Protein AF-A0A956YU61-F1 (afdb_monomer_lite)

pLDDT: mean 85.24, std 12.31, range [53.03, 95.5]

Secondary structure (DSSP, 8-state):
-HHHHHHHHHHHHHHHHTT-----PPPPHHHHHHHHHHSSS---HHHHHHHHHS-HHHHHHHT-TT---------HHHHHHHHHHHT--HHHHH-

Radius of gyration: 22.5 Å; chains: 1; bounding box: 71×28×44 Å

Foldseek 3Di:
DVVVVVVVVVVVVVVVVVPPPPPDQDQFQLNVLVVQCVDVVRKNVLVNLLQVLDDVVSVVQSRDSPDDDDDPRDIPVVVVVVCVVVVHDSVVVSD

Structure (mmCIF, N/CA/C/O backbone):
data_AF-A0A956YU61-F1
#
_entry.id  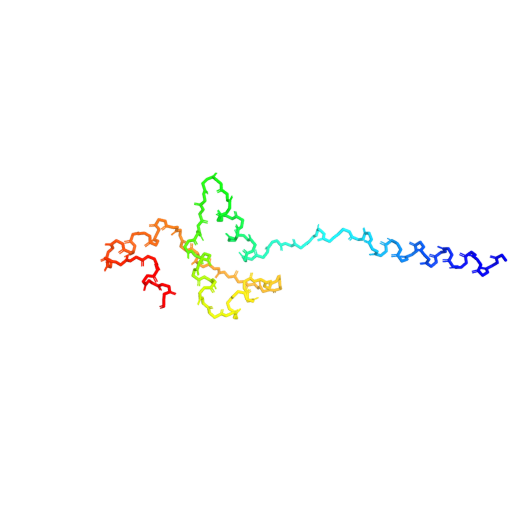 AF-A0A956YU61-F1
#
loop_
_atom_site.group_PDB
_atom_site.id
_atom_site.type_symbol
_atom_site.label_atom_id
_atom_site.label_alt_id
_atom_site.label_comp_id
_atom_site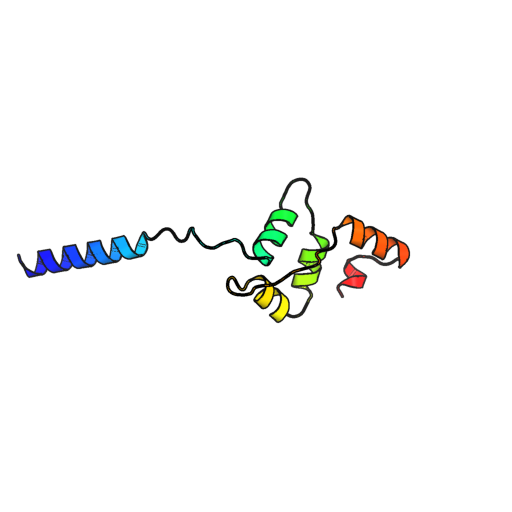.label_asym_id
_atom_site.label_entity_id
_atom_site.label_seq_id
_atom_site.pdbx_PDB_ins_code
_atom_site.Cartn_x
_atom_site.Cartn_y
_atom_site.Cartn_z
_atom_site.occupancy
_atom_site.B_iso_or_equiv
_atom_site.auth_seq_id
_atom_site.auth_comp_id
_atom_site.auth_asym_id
_atom_site.auth_atom_id
_atom_site.pdbx_PDB_model_num
ATOM 1 N N . MET A 1 1 ? 52.968 8.529 -26.862 1.00 62.03 1 MET A N 1
ATOM 2 C CA . MET A 1 1 ? 51.787 9.227 -27.417 1.00 62.03 1 MET A CA 1
ATOM 3 C C . MET A 1 1 ? 50.607 8.283 -27.679 1.00 62.03 1 MET A C 1
ATOM 5 O O . MET A 1 1 ? 49.593 8.455 -27.026 1.00 62.03 1 MET A O 1
ATOM 9 N N . ARG A 1 2 ? 50.734 7.220 -28.493 1.00 64.75 2 ARG A N 1
ATOM 10 C CA . ARG A 1 2 ? 49.641 6.251 -28.786 1.00 64.75 2 ARG A CA 1
ATOM 11 C C . ARG A 1 2 ? 48.965 5.602 -27.560 1.00 64.75 2 ARG A C 1
ATOM 13 O O . ARG A 1 2 ? 47.749 5.522 -27.497 1.00 64.75 2 ARG A O 1
ATOM 20 N N . LYS A 1 3 ? 49.755 5.206 -26.558 1.00 60.00 3 LYS A N 1
ATOM 21 C CA . LYS A 1 3 ? 49.281 4.597 -25.295 1.00 60.00 3 LYS A CA 1
ATOM 22 C C . LYS A 1 3 ? 48.514 5.572 -24.387 1.00 60.00 3 LYS A C 1
ATOM 24 O O . LYS A 1 3 ? 47.629 5.150 -23.662 1.00 60.00 3 LYS A O 1
ATOM 29 N N . PHE A 1 4 ? 48.835 6.865 -24.467 1.00 73.88 4 PHE A N 1
ATOM 30 C CA . PHE A 1 4 ? 48.133 7.924 -23.732 1.00 73.88 4 PHE A CA 1
ATOM 31 C C . PHE A 1 4 ? 46.788 8.248 -24.395 1.00 73.88 4 PHE A C 1
ATOM 33 O O . PHE A 1 4 ? 45.787 8.392 -23.709 1.00 73.88 4 PHE A O 1
ATOM 40 N N . VAL A 1 5 ? 46.754 8.272 -25.733 1.00 74.69 5 VAL A N 1
ATOM 41 C CA . VAL A 1 5 ? 45.521 8.457 -26.516 1.00 74.69 5 VAL A CA 1
ATOM 42 C C . VAL A 1 5 ? 44.523 7.324 -26.254 1.00 74.69 5 VAL A C 1
ATOM 44 O O . VAL A 1 5 ? 43.351 7.591 -26.019 1.00 74.69 5 VAL A O 1
ATOM 47 N N . LEU A 1 6 ? 44.985 6.070 -26.211 1.00 74.19 6 LEU A N 1
ATOM 48 C CA . LEU A 1 6 ? 44.124 4.922 -25.894 1.00 74.19 6 LEU A CA 1
ATOM 49 C C . LEU A 1 6 ? 43.558 4.975 -24.466 1.00 74.19 6 LEU A C 1
ATOM 51 O O . LEU A 1 6 ? 42.403 4.621 -24.257 1.00 74.19 6 LEU A O 1
ATOM 55 N N . LEU A 1 7 ? 44.343 5.455 -23.499 1.00 75.88 7 LEU A N 1
ATOM 56 C CA . LEU A 1 7 ? 43.921 5.552 -22.099 1.00 75.88 7 LEU A CA 1
ATOM 57 C C . LEU A 1 7 ? 42.884 6.668 -21.892 1.00 75.88 7 LEU A C 1
ATOM 59 O O . LEU A 1 7 ? 41.925 6.483 -21.150 1.00 75.88 7 LEU A O 1
ATOM 63 N N . VAL A 1 8 ? 43.018 7.785 -22.613 1.00 78.44 8 VAL A N 1
ATOM 64 C CA . VAL A 1 8 ? 42.022 8.869 -22.618 1.00 78.44 8 VAL A CA 1
ATOM 65 C C . VAL A 1 8 ? 40.715 8.422 -23.276 1.00 78.44 8 VAL A C 1
ATOM 67 O O . VAL A 1 8 ? 39.651 8.692 -22.734 1.00 78.44 8 VAL A O 1
ATOM 70 N N . ILE A 1 9 ? 40.767 7.687 -24.392 1.00 79.69 9 ILE A N 1
ATOM 71 C CA . ILE A 1 9 ? 39.557 7.155 -25.046 1.00 79.69 9 ILE A CA 1
ATOM 72 C C . ILE A 1 9 ? 38.839 6.147 -24.139 1.00 79.69 9 ILE A C 1
ATOM 74 O O . ILE A 1 9 ? 37.618 6.195 -24.032 1.00 79.69 9 ILE A O 1
ATOM 78 N N . ALA A 1 10 ? 39.580 5.276 -23.446 1.00 77.38 10 ALA A N 1
ATOM 79 C CA . ALA A 1 10 ? 39.000 4.338 -22.487 1.00 77.38 10 ALA A CA 1
ATOM 80 C C . ALA A 1 10 ? 38.344 5.061 -21.298 1.00 77.38 10 ALA A C 1
ATOM 82 O O . ALA A 1 10 ? 37.233 4.711 -20.912 1.00 77.38 10 ALA A O 1
ATOM 83 N N . LEU A 1 11 ? 38.987 6.104 -20.760 1.00 77.62 11 LEU A N 1
ATOM 84 C CA . LEU A 1 11 ? 38.425 6.922 -19.681 1.00 77.62 11 LEU A CA 1
ATOM 85 C C . LEU A 1 11 ? 37.141 7.640 -20.125 1.00 77.62 11 LEU A C 1
ATOM 87 O O . LEU A 1 11 ? 36.158 7.648 -19.392 1.00 77.62 11 LEU A O 1
ATOM 91 N N . VAL A 1 12 ? 37.133 8.200 -21.338 1.00 76.19 12 VAL A N 1
ATOM 92 C CA . VAL A 1 12 ? 35.957 8.866 -21.919 1.00 76.19 12 VAL A CA 1
ATOM 93 C C . VAL A 1 12 ? 34.832 7.862 -22.182 1.00 76.19 12 VAL A C 1
ATOM 95 O O . VAL A 1 12 ? 33.682 8.155 -21.877 1.00 76.19 12 VAL A O 1
ATOM 98 N N . ALA A 1 13 ? 35.140 6.656 -22.663 1.00 70.56 13 ALA A N 1
ATOM 99 C CA . ALA A 1 13 ? 34.146 5.600 -22.856 1.00 70.56 13 ALA A CA 1
ATOM 100 C C . ALA A 1 13 ? 33.522 5.136 -21.526 1.00 70.56 13 ALA A C 1
ATOM 102 O O . ALA A 1 13 ? 32.308 4.967 -21.450 1.00 70.56 13 ALA A O 1
ATOM 103 N N . ILE A 1 14 ? 34.325 4.995 -20.465 1.00 71.50 14 ILE A N 1
ATOM 104 C CA . ILE A 1 14 ? 33.841 4.662 -19.114 1.00 71.50 14 ILE A CA 1
ATOM 105 C C . ILE A 1 14 ? 32.949 5.785 -18.562 1.00 71.50 14 ILE A C 1
ATOM 107 O O . ILE A 1 14 ? 31.906 5.507 -17.973 1.00 71.50 14 ILE A O 1
ATOM 111 N N . LEU A 1 15 ? 33.315 7.049 -18.801 1.00 64.50 15 LEU A N 1
ATOM 112 C CA . LEU A 1 15 ? 32.522 8.206 -18.381 1.00 64.50 15 LEU A CA 1
ATOM 113 C C . LEU A 1 15 ? 31.164 8.281 -19.107 1.00 64.50 15 LEU A C 1
ATOM 115 O O . LEU A 1 15 ? 30.171 8.671 -18.505 1.00 64.50 15 LEU A O 1
ATOM 119 N N . ILE A 1 16 ? 31.107 7.879 -20.382 1.00 62.78 16 ILE A N 1
ATOM 120 C CA . ILE A 1 16 ? 29.868 7.859 -21.179 1.00 62.78 16 ILE A CA 1
ATOM 121 C C . ILE A 1 16 ? 28.924 6.736 -20.723 1.00 62.78 16 ILE A C 1
ATOM 123 O O . ILE A 1 16 ? 27.718 6.955 -20.653 1.00 62.78 16 ILE A O 1
ATOM 127 N N . VAL A 1 17 ? 29.444 5.559 -20.350 1.00 59.56 17 VAL A N 1
ATOM 128 C CA . VAL A 1 17 ? 28.620 4.461 -19.798 1.00 59.56 17 VAL A CA 1
ATOM 129 C C . VAL A 1 17 ? 27.993 4.844 -18.450 1.00 59.56 17 VAL A C 1
ATOM 131 O O . VAL A 1 17 ? 26.862 4.458 -18.174 1.00 59.56 17 VAL A O 1
ATOM 134 N N . ALA A 1 18 ? 28.673 5.658 -17.637 1.00 60.09 18 ALA A N 1
ATOM 135 C CA . ALA A 1 18 ? 28.120 6.184 -16.385 1.00 60.09 18 ALA A CA 1
ATOM 136 C C . ALA A 1 18 ? 27.044 7.276 -16.581 1.00 60.09 18 ALA A C 1
ATOM 138 O O . ALA A 1 18 ? 26.375 7.645 -15.619 1.00 60.09 18 ALA A O 1
ATOM 139 N N . ALA A 1 19 ? 26.879 7.798 -17.802 1.00 55.09 19 ALA A N 1
ATOM 140 C CA . ALA A 1 19 ? 25.956 8.885 -18.124 1.00 55.09 19 ALA A CA 1
ATOM 141 C C . ALA A 1 19 ? 24.692 8.422 -18.871 1.00 55.09 19 ALA A C 1
ATOM 143 O O . ALA A 1 19 ? 23.951 9.264 -19.379 1.00 55.09 19 ALA A O 1
ATOM 144 N N . VAL A 1 20 ? 24.425 7.111 -18.953 1.00 60.72 20 VAL A N 1
ATOM 145 C CA . VAL A 1 20 ? 23.125 6.628 -19.441 1.00 60.72 20 VAL A CA 1
ATOM 146 C C . VAL A 1 20 ? 22.059 7.084 -18.436 1.00 60.72 20 VAL A C 1
ATOM 148 O O . VAL A 1 20 ? 22.122 6.671 -17.276 1.00 60.72 20 VAL A O 1
ATOM 151 N N . PRO A 1 21 ? 21.097 7.943 -18.819 1.00 53.03 21 PRO A N 1
ATOM 152 C CA . PRO A 1 21 ? 20.022 8.317 -17.913 1.00 53.03 21 PRO A CA 1
ATOM 153 C C . PRO A 1 21 ? 19.194 7.065 -17.612 1.00 53.03 21 PRO A C 1
ATOM 155 O O . PRO A 1 21 ? 18.619 6.462 -18.516 1.00 53.03 21 PRO A O 1
ATOM 158 N N . ALA A 1 22 ? 19.128 6.669 -16.341 1.00 56.72 22 ALA A N 1
ATOM 159 C CA . ALA A 1 22 ? 18.338 5.540 -15.840 1.00 56.72 22 ALA A CA 1
ATOM 160 C C . ALA A 1 22 ? 16.813 5.814 -15.857 1.00 56.72 22 ALA A C 1
ATOM 162 O O . ALA A 1 22 ? 16.081 5.385 -14.973 1.00 56.72 22 ALA A O 1
ATOM 163 N N . SER A 1 23 ? 16.324 6.580 -16.833 1.00 56.19 23 SER A N 1
ATOM 164 C CA . SER A 1 23 ? 15.025 7.261 -16.795 1.00 56.19 23 SER A CA 1
ATOM 165 C C . SER A 1 23 ? 14.119 6.818 -17.945 1.00 56.19 23 SER A C 1
ATOM 167 O O . SER A 1 23 ? 13.666 7.640 -18.735 1.00 56.19 23 SER A O 1
ATOM 169 N N . ALA A 1 24 ? 13.894 5.511 -18.077 1.00 59.44 24 ALA A N 1
ATOM 170 C CA . ALA A 1 24 ? 12.883 4.960 -18.988 1.00 59.44 24 ALA A CA 1
ATOM 171 C C . ALA A 1 24 ? 12.205 3.693 -18.433 1.00 59.44 24 ALA A C 1
ATOM 173 O O . ALA A 1 24 ? 11.624 2.923 -19.193 1.00 59.44 24 ALA A O 1
ATOM 174 N N . GLN A 1 25 ? 12.307 3.452 -17.124 1.00 62.53 25 GLN A N 1
ATOM 175 C CA . GLN A 1 25 ? 11.552 2.392 -16.466 1.00 62.53 25 GLN A CA 1
ATOM 176 C C . GLN A 1 25 ? 10.128 2.912 -16.237 1.00 62.53 25 GLN A C 1
ATOM 178 O O . GLN A 1 25 ? 9.963 3.969 -15.625 1.00 62.53 25 GLN A O 1
ATOM 183 N N . GLU A 1 26 ? 9.112 2.211 -16.742 1.00 77.88 26 GLU A N 1
ATOM 184 C CA . GLU A 1 26 ? 7.731 2.500 -16.347 1.00 77.88 26 GLU A CA 1
ATOM 185 C C . GLU A 1 26 ? 7.584 2.289 -14.829 1.00 77.88 26 GLU A C 1
ATOM 187 O O . GLU A 1 26 ? 8.213 1.373 -14.284 1.00 77.88 26 GLU A O 1
ATOM 192 N N . PRO A 1 27 ? 6.812 3.143 -14.130 1.00 88.44 27 PRO A N 1
ATOM 193 C CA . PRO A 1 27 ? 6.620 3.007 -12.692 1.00 88.44 27 PRO A CA 1
ATOM 194 C C . PRO A 1 27 ? 5.984 1.652 -12.380 1.00 88.44 27 PRO A C 1
ATOM 196 O O . PRO A 1 27 ? 5.017 1.241 -13.027 1.00 88.44 27 PRO A O 1
ATOM 199 N N . THR A 1 28 ? 6.526 0.956 -11.383 1.00 93.44 28 THR A N 1
ATOM 200 C CA . THR A 1 28 ? 5.949 -0.305 -10.915 1.00 93.44 28 THR A CA 1
ATOM 201 C C . THR A 1 28 ? 4.658 -0.039 -10.147 1.00 93.44 28 THR A C 1
ATOM 203 O O . THR A 1 28 ? 4.354 1.090 -9.756 1.00 93.44 28 THR A O 1
ATOM 206 N N . ILE A 1 29 ? 3.881 -1.085 -9.877 1.00 92.81 29 ILE A N 1
ATOM 207 C CA . ILE A 1 29 ? 2.645 -0.930 -9.104 1.00 92.81 29 ILE A CA 1
ATOM 208 C C . ILE A 1 29 ? 2.963 -0.473 -7.677 1.00 92.81 29 ILE A C 1
ATOM 210 O O . ILE A 1 29 ? 2.241 0.353 -7.122 1.00 92.81 29 ILE A O 1
ATOM 214 N N . ALA A 1 30 ? 4.065 -0.961 -7.101 1.00 93.00 30 ALA A N 1
ATOM 215 C CA . ALA A 1 30 ? 4.547 -0.487 -5.809 1.00 93.00 30 ALA A CA 1
ATOM 216 C C . ALA A 1 30 ? 4.867 1.019 -5.834 1.00 93.00 30 ALA A C 1
ATOM 218 O O . ALA A 1 30 ? 4.467 1.732 -4.916 1.00 93.00 30 ALA A O 1
ATOM 219 N N . ASP A 1 31 ? 5.509 1.513 -6.900 1.00 93.75 31 ASP A N 1
ATOM 220 C CA . ASP A 1 31 ? 5.804 2.945 -7.055 1.00 93.75 31 ASP A CA 1
ATOM 221 C C . ASP A 1 31 ? 4.519 3.776 -7.135 1.00 93.75 31 ASP A C 1
ATOM 223 O O . ASP A 1 31 ? 4.412 4.810 -6.477 1.00 93.75 31 ASP A O 1
ATOM 227 N N . ILE A 1 32 ? 3.515 3.296 -7.878 1.00 93.06 32 ILE A N 1
ATOM 228 C CA . ILE A 1 32 ? 2.209 3.960 -8.003 1.00 93.06 32 ILE A CA 1
ATOM 229 C C . ILE A 1 32 ? 1.530 4.090 -6.632 1.00 93.06 32 ILE A C 1
ATOM 231 O O . ILE A 1 32 ? 1.025 5.161 -6.298 1.00 93.06 32 ILE A O 1
ATOM 235 N N . VAL A 1 33 ? 1.528 3.024 -5.824 1.00 93.31 33 VAL A N 1
ATOM 236 C CA . VAL A 1 33 ? 0.901 3.036 -4.490 1.00 93.31 33 VAL A CA 1
ATOM 237 C C . VAL A 1 33 ? 1.648 3.967 -3.534 1.00 93.31 33 VAL A C 1
ATOM 239 O O . VAL A 1 33 ? 1.016 4.742 -2.821 1.00 93.31 33 VAL A O 1
ATOM 242 N N . VAL A 1 34 ? 2.985 3.929 -3.526 1.00 94.88 34 VAL A N 1
ATOM 243 C CA . VAL A 1 34 ? 3.803 4.811 -2.672 1.00 94.88 34 VAL A CA 1
ATOM 244 C C . VAL A 1 34 ? 3.616 6.279 -3.051 1.00 94.88 34 VAL A C 1
ATOM 246 O O . VAL A 1 34 ? 3.511 7.133 -2.166 1.00 94.88 34 VAL A O 1
ATOM 249 N N . GLN A 1 35 ? 3.557 6.576 -4.350 1.00 94.56 35 GLN A N 1
ATOM 250 C CA . GLN A 1 35 ? 3.330 7.929 -4.838 1.00 94.56 35 GLN A CA 1
ATOM 251 C C . GLN A 1 35 ? 1.947 8.441 -4.424 1.00 94.56 35 GLN A C 1
ATOM 253 O O . GLN A 1 35 ? 1.865 9.495 -3.804 1.00 94.56 35 GLN A O 1
ATOM 258 N N . ALA A 1 36 ? 0.885 7.672 -4.676 1.00 93.88 36 ALA A N 1
ATOM 259 C CA . ALA A 1 36 ? -0.477 8.066 -4.317 1.00 93.88 36 ALA A CA 1
ATOM 260 C C . ALA A 1 36 ? -0.669 8.248 -2.798 1.00 93.88 36 ALA A C 1
ATOM 262 O O . ALA A 1 36 ? -1.386 9.147 -2.363 1.00 93.88 36 ALA A O 1
ATOM 263 N N . ALA A 1 37 ? 0.031 7.454 -1.981 1.00 93.88 37 ALA A N 1
ATOM 264 C CA . ALA A 1 37 ? 0.040 7.618 -0.526 1.00 93.88 37 ALA A CA 1
ATOM 265 C C . ALA A 1 37 ? 0.768 8.892 -0.057 1.00 93.88 37 ALA A C 1
ATOM 267 O O . ALA A 1 37 ? 0.603 9.304 1.091 1.00 93.88 37 ALA A O 1
ATOM 268 N N . SER A 1 38 ? 1.580 9.501 -0.924 1.00 94.31 38 SER A N 1
ATOM 269 C CA . SER A 1 38 ? 2.346 10.723 -0.652 1.00 94.31 38 SER A CA 1
ATOM 270 C C . SER A 1 38 ? 1.748 11.977 -1.311 1.00 94.31 38 SER A C 1
ATOM 272 O O . SER A 1 38 ? 2.279 13.069 -1.103 1.00 94.31 38 SER A O 1
ATOM 274 N N . ASP A 1 39 ? 0.686 11.831 -2.108 1.00 94.44 39 ASP A N 1
ATOM 275 C CA . ASP A 1 39 ? -0.002 12.930 -2.793 1.00 94.44 39 ASP A CA 1
ATOM 276 C C . ASP A 1 39 ? -0.925 13.725 -1.840 1.00 94.44 39 ASP A C 1
ATOM 278 O O . ASP A 1 39 ? -1.098 13.385 -0.668 1.00 94.44 39 ASP A O 1
ATOM 282 N N . ASP A 1 40 ? -1.512 14.817 -2.344 1.00 90.00 40 ASP A N 1
ATOM 283 C CA . ASP A 1 40 ? -2.524 15.618 -1.643 1.00 90.00 40 ASP A CA 1
ATOM 284 C C . ASP A 1 40 ? -3.794 15.752 -2.517 1.00 90.00 40 ASP A C 1
ATOM 286 O O . ASP A 1 40 ? -3.766 16.465 -3.530 1.00 90.00 40 ASP A O 1
ATOM 290 N N . PRO A 1 41 ? -4.905 15.065 -2.179 1.00 90.62 41 PRO A N 1
ATOM 291 C CA . PRO A 1 41 ? -5.096 14.237 -0.986 1.00 90.62 41 PRO A CA 1
ATOM 292 C C . PRO A 1 41 ? -4.388 12.876 -1.084 1.00 90.62 41 PRO A C 1
ATOM 294 O O . PRO A 1 41 ? -4.356 12.265 -2.151 1.00 90.62 41 PRO A O 1
ATOM 297 N N . ALA A 1 42 ? -3.877 12.390 0.048 1.00 93.62 42 ALA A N 1
ATOM 298 C CA . ALA A 1 42 ? -3.268 11.066 0.139 1.00 93.62 42 ALA A CA 1
ATOM 299 C C . ALA A 1 42 ? -4.331 9.965 -0.002 1.00 93.62 42 ALA A C 1
ATOM 301 O O . ALA A 1 42 ? -5.386 10.030 0.631 1.00 93.62 42 ALA A O 1
ATOM 302 N N . GLU A 1 43 ? -4.028 8.941 -0.798 1.00 94.62 43 GLU A N 1
ATOM 303 C CA . GLU A 1 43 ? -4.884 7.771 -1.027 1.00 94.62 43 GLU A CA 1
ATOM 304 C C . GLU A 1 43 ? -4.061 6.478 -0.970 1.00 94.62 43 GLU A C 1
ATOM 306 O O . GLU A 1 43 ? -2.846 6.478 -1.150 1.00 94.62 43 GLU A O 1
ATOM 311 N N . PHE A 1 44 ? -4.733 5.344 -0.757 1.00 95.50 44 PHE A N 1
ATOM 312 C CA . PHE A 1 44 ? -4.112 4.015 -0.643 1.00 95.50 44 PHE A CA 1
ATOM 313 C C . PHE A 1 44 ? -3.109 3.869 0.516 1.00 95.50 44 PHE A C 1
ATOM 315 O O . PHE A 1 44 ? -2.265 2.968 0.500 1.00 95.50 44 PHE A O 1
ATOM 322 N N . THR A 1 45 ? -3.211 4.696 1.555 1.00 94.56 45 THR A N 1
ATOM 323 C CA . THR A 1 45 ? -2.341 4.622 2.737 1.00 94.56 45 THR A CA 1
ATOM 324 C C . THR A 1 45 ? -2.540 3.315 3.510 1.00 94.56 45 THR A C 1
ATOM 326 O O . THR A 1 45 ? -1.567 2.688 3.939 1.00 94.56 45 THR A O 1
ATOM 329 N N . ILE A 1 46 ? -3.785 2.835 3.618 1.00 94.19 46 ILE A N 1
ATOM 330 C CA . ILE A 1 46 ? -4.108 1.562 4.277 1.00 94.19 46 ILE A CA 1
ATOM 331 C C . ILE A 1 46 ? -3.645 0.386 3.413 1.00 94.19 46 ILE A C 1
ATOM 333 O O . ILE A 1 46 ? -3.138 -0.606 3.938 1.00 94.19 46 ILE A O 1
ATOM 337 N N . LEU A 1 47 ? -3.757 0.502 2.086 1.00 94.38 47 LEU A N 1
ATOM 338 C CA . LEU A 1 47 ? -3.244 -0.507 1.159 1.00 94.38 47 LEU A CA 1
ATOM 339 C C . LEU A 1 47 ? -1.717 -0.624 1.249 1.00 94.38 47 LEU A C 1
ATOM 341 O O . LEU A 1 47 ? -1.203 -1.738 1.294 1.00 94.38 47 LEU A O 1
ATOM 345 N N . LEU A 1 48 ? -0.995 0.499 1.306 1.00 93.81 48 LEU A N 1
ATOM 346 C CA . LEU A 1 48 ? 0.458 0.502 1.475 1.00 93.81 48 LEU A CA 1
ATOM 347 C C . LEU A 1 48 ? 0.861 -0.210 2.772 1.00 93.81 48 LEU A C 1
ATOM 349 O O . LEU A 1 48 ? 1.725 -1.086 2.745 1.00 93.81 48 LEU A O 1
ATOM 353 N N . ALA A 1 49 ? 0.196 0.114 3.884 1.00 93.44 49 ALA A N 1
ATOM 354 C CA . ALA A 1 49 ? 0.420 -0.561 5.160 1.00 93.44 49 ALA A CA 1
ATOM 355 C C . ALA A 1 49 ? 0.112 -2.067 5.074 1.00 93.44 49 ALA A C 1
ATOM 357 O O . ALA A 1 49 ? 0.874 -2.883 5.590 1.00 93.44 49 ALA A O 1
ATOM 358 N N . ALA A 1 50 ? -0.953 -2.454 4.364 1.00 92.31 50 ALA A N 1
ATOM 359 C CA . ALA A 1 50 ? -1.301 -3.854 4.137 1.00 92.31 50 ALA A CA 1
ATOM 360 C C . ALA A 1 50 ? -0.246 -4.608 3.322 1.00 92.31 50 ALA A C 1
ATOM 362 O O . ALA A 1 50 ? 0.121 -5.721 3.684 1.00 92.31 50 ALA A O 1
ATOM 363 N N . VAL A 1 51 ? 0.280 -4.005 2.253 1.00 93.12 51 VAL A N 1
ATOM 364 C CA . VAL A 1 51 ? 1.351 -4.604 1.441 1.00 93.12 51 VAL A CA 1
ATOM 365 C C . VAL A 1 51 ? 2.638 -4.758 2.253 1.00 93.12 51 VAL A C 1
ATOM 367 O O . VAL A 1 51 ? 3.330 -5.759 2.101 1.00 93.12 51 VAL A O 1
ATOM 370 N N . GLN A 1 52 ? 2.947 -3.802 3.133 1.00 92.19 52 GLN A N 1
ATOM 371 C CA . GLN A 1 52 ? 4.109 -3.872 4.025 1.00 92.19 52 GLN A CA 1
ATOM 372 C C . GLN A 1 52 ? 3.961 -4.930 5.127 1.00 92.19 52 GLN A C 1
ATOM 374 O O . GLN A 1 52 ? 4.958 -5.532 5.520 1.00 92.19 52 GLN A O 1
ATOM 379 N N . ALA A 1 53 ? 2.742 -5.147 5.627 1.00 92.19 53 ALA A N 1
ATOM 380 C CA . ALA A 1 53 ? 2.439 -6.176 6.622 1.00 92.19 53 ALA A CA 1
ATOM 381 C C . ALA A 1 53 ? 2.308 -7.585 6.014 1.00 92.19 53 ALA A C 1
ATOM 383 O O . ALA A 1 53 ? 2.446 -8.583 6.721 1.00 92.19 53 ALA A O 1
ATOM 384 N N . ALA A 1 54 ? 2.023 -7.677 4.713 1.00 91.62 54 ALA A N 1
ATOM 385 C CA . ALA A 1 54 ? 1.877 -8.936 3.999 1.00 91.62 54 ALA A CA 1
ATOM 386 C C . ALA A 1 54 ? 3.222 -9.648 3.757 1.00 91.62 54 ALA A C 1
ATOM 388 O O . ALA A 1 54 ? 4.300 -9.185 4.128 1.00 91.62 54 ALA A O 1
ATOM 389 N N . ASP A 1 55 ? 3.151 -10.809 3.103 1.00 92.75 55 ASP A N 1
ATOM 390 C CA . ASP A 1 55 ? 4.338 -11.569 2.724 1.00 92.75 55 ASP A CA 1
ATOM 391 C C . ASP A 1 55 ? 5.261 -10.738 1.800 1.00 92.75 55 ASP A C 1
ATOM 393 O O . ASP A 1 55 ? 4.772 -10.129 0.838 1.00 92.75 55 ASP A O 1
ATOM 397 N N . PRO A 1 56 ? 6.593 -10.741 2.018 1.00 92.44 56 PRO A N 1
ATOM 398 C CA . PRO A 1 56 ? 7.551 -10.007 1.187 1.00 92.44 56 PRO A CA 1
ATOM 399 C C . PRO A 1 56 ? 7.470 -10.327 -0.312 1.00 92.44 56 PRO A C 1
ATOM 401 O O . PRO A 1 56 ? 7.848 -9.500 -1.143 1.00 92.44 56 PRO A O 1
ATOM 404 N N . SER A 1 57 ? 6.974 -11.513 -0.676 1.00 92.69 57 SER A N 1
ATOM 405 C CA . SER A 1 57 ? 6.736 -11.899 -2.069 1.00 92.69 57 SER A CA 1
ATOM 406 C C . SER A 1 57 ? 5.679 -11.039 -2.764 1.00 92.69 57 SER A C 1
ATOM 408 O O . SER A 1 57 ? 5.773 -10.852 -3.976 1.00 92.69 57 SER A O 1
ATOM 410 N N . ILE A 1 58 ? 4.716 -10.465 -2.030 1.00 92.69 58 ILE A N 1
ATOM 411 C CA . ILE A 1 58 ? 3.725 -9.544 -2.601 1.00 92.69 58 ILE A CA 1
ATOM 412 C C . ILE A 1 58 ? 4.402 -8.244 -3.011 1.00 92.69 58 ILE A C 1
ATOM 414 O O . ILE A 1 58 ? 4.254 -7.822 -4.155 1.00 92.69 58 ILE A O 1
ATOM 418 N N . LEU A 1 59 ? 5.189 -7.637 -2.120 1.00 93.12 59 LEU A N 1
ATOM 419 C CA . LEU A 1 59 ? 5.950 -6.438 -2.468 1.00 93.12 59 LEU A CA 1
ATOM 420 C C . LEU A 1 59 ? 6.904 -6.722 -3.637 1.00 93.12 59 LEU A C 1
ATOM 422 O O . LEU A 1 59 ? 6.944 -5.947 -4.586 1.00 93.12 59 LEU A O 1
ATOM 426 N N . ALA A 1 60 ? 7.594 -7.866 -3.626 1.00 93.50 60 ALA A N 1
ATOM 427 C CA . ALA A 1 60 ? 8.467 -8.264 -4.728 1.00 93.50 60 ALA A CA 1
ATOM 428 C C . ALA A 1 60 ? 7.718 -8.394 -6.067 1.00 93.50 60 ALA A C 1
ATOM 430 O O . ALA A 1 60 ? 8.225 -7.938 -7.087 1.00 93.50 60 ALA A O 1
ATOM 431 N N . ALA A 1 61 ? 6.510 -8.967 -6.070 1.00 93.38 61 ALA A N 1
ATOM 432 C CA . ALA A 1 61 ? 5.686 -9.084 -7.271 1.00 93.38 61 ALA A CA 1
ATOM 433 C C . ALA A 1 61 ? 5.173 -7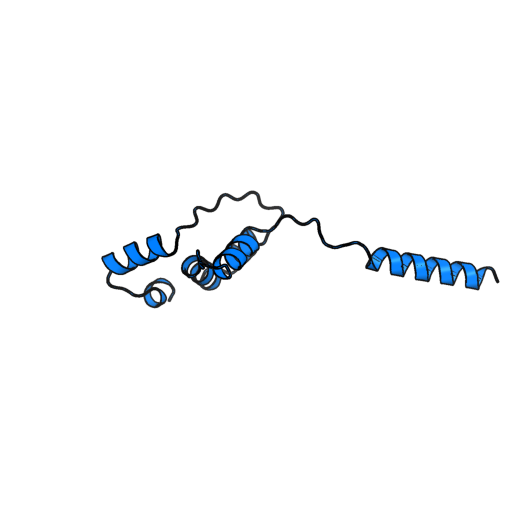.721 -7.768 1.00 93.38 61 ALA A C 1
ATOM 435 O O . ALA A 1 61 ? 5.141 -7.481 -8.971 1.00 93.38 61 ALA A O 1
ATOM 436 N N . LEU A 1 62 ? 4.791 -6.818 -6.859 1.00 92.81 62 LEU A N 1
ATOM 437 C CA . LEU A 1 62 ? 4.321 -5.470 -7.206 1.00 92.81 62 LEU A CA 1
ATOM 438 C C . LEU A 1 62 ? 5.447 -4.538 -7.668 1.00 92.81 62 LEU A C 1
ATOM 440 O O . LEU A 1 62 ? 5.180 -3.573 -8.386 1.00 92.81 62 LEU A O 1
ATOM 444 N N . SER A 1 63 ? 6.681 -4.823 -7.254 1.00 93.81 63 SER A N 1
ATOM 445 C CA . SER A 1 63 ? 7.898 -4.132 -7.680 1.00 93.81 63 SER A CA 1
ATOM 446 C C . SER A 1 63 ? 8.562 -4.768 -8.906 1.00 93.81 63 SER A C 1
ATOM 448 O O . SER A 1 63 ? 9.601 -4.271 -9.334 1.00 93.81 63 SER A O 1
ATOM 450 N N . ASP A 1 64 ? 8.017 -5.852 -9.475 1.00 92.19 64 ASP A N 1
ATOM 451 C CA . ASP A 1 64 ? 8.570 -6.464 -10.686 1.00 92.19 64 ASP A CA 1
ATOM 452 C C . ASP A 1 64 ? 8.100 -5.697 -11.939 1.00 92.19 64 ASP A C 1
ATOM 454 O O . ASP A 1 64 ? 6.930 -5.789 -12.318 1.00 92.19 64 ASP A O 1
ATOM 458 N N . PRO A 1 65 ? 8.997 -4.972 -12.634 1.00 87.69 65 PRO A N 1
ATOM 459 C CA . PRO A 1 65 ? 8.658 -4.214 -13.839 1.00 87.69 65 PRO A CA 1
ATOM 460 C C . PRO A 1 65 ? 8.313 -5.106 -15.041 1.00 87.69 65 PRO A C 1
ATOM 462 O O . PRO A 1 65 ? 7.783 -4.619 -16.035 1.00 87.69 65 PRO A O 1
ATOM 465 N N . SER A 1 66 ? 8.646 -6.399 -14.990 1.00 89.00 66 SER A N 1
ATOM 466 C CA . SER A 1 66 ? 8.360 -7.360 -16.062 1.00 89.00 66 SER A CA 1
ATOM 467 C C . SER A 1 66 ? 7.024 -8.079 -15.858 1.00 89.00 66 SER A C 1
ATOM 469 O O . SER A 1 66 ? 6.571 -8.801 -16.751 1.00 89.00 66 SER A O 1
ATOM 471 N N . ALA A 1 67 ? 6.395 -7.914 -14.691 1.00 88.25 67 ALA A N 1
ATOM 472 C CA . ALA A 1 67 ? 5.155 -8.586 -14.351 1.00 88.25 67 ALA A CA 1
ATOM 473 C C . ALA A 1 67 ? 3.944 -7.838 -14.928 1.00 88.25 67 ALA A C 1
ATOM 475 O O . ALA A 1 67 ? 3.740 -6.649 -14.695 1.00 88.25 67 ALA A O 1
ATOM 476 N N . SER A 1 68 ? 3.084 -8.558 -15.652 1.00 90.25 68 SER A N 1
ATOM 477 C CA . SER A 1 68 ? 1.791 -8.032 -16.100 1.00 90.25 68 SER A CA 1
ATOM 478 C C . SER A 1 68 ? 0.719 -8.410 -15.082 1.00 90.25 68 SER A C 1
ATOM 480 O O . SER A 1 68 ? 0.199 -9.527 -15.092 1.00 90.25 68 SER A O 1
ATOM 482 N N . LEU A 1 69 ? 0.433 -7.491 -14.159 1.00 91.94 69 LEU A N 1
ATOM 483 C CA . LEU A 1 69 ? -0.517 -7.693 -13.067 1.00 91.94 69 LEU A CA 1
ATOM 484 C C . LEU A 1 69 ? -1.691 -6.718 -13.178 1.00 91.94 69 LEU A C 1
ATOM 486 O O . LEU A 1 69 ? -1.567 -5.604 -13.678 1.00 91.94 69 LEU A O 1
ATOM 490 N N . THR A 1 70 ? -2.848 -7.134 -12.671 1.00 92.12 70 THR A N 1
ATOM 491 C CA . THR A 1 70 ? -4.004 -6.256 -12.456 1.00 92.12 70 THR A CA 1
ATOM 492 C C . THR A 1 70 ? -4.359 -6.312 -10.982 1.00 92.12 70 THR A C 1
ATOM 494 O O . THR A 1 70 ? -4.754 -7.362 -10.475 1.00 92.12 70 THR A O 1
ATOM 497 N N . VAL A 1 71 ? -4.187 -5.190 -10.287 1.00 91.56 71 VAL A N 1
ATOM 498 C CA . VAL A 1 71 ? -4.412 -5.097 -8.843 1.00 91.56 71 VAL A CA 1
ATOM 499 C C . VAL A 1 71 ? -5.733 -4.392 -8.584 1.00 91.56 71 VAL A C 1
ATOM 501 O O . VAL A 1 71 ? -5.942 -3.256 -9.001 1.00 91.56 71 VAL A O 1
ATOM 504 N N . PHE A 1 72 ? -6.630 -5.066 -7.868 1.00 93.38 72 PHE A N 1
ATOM 505 C CA . PHE A 1 72 ? -7.860 -4.462 -7.364 1.00 93.38 72 PHE A CA 1
ATOM 506 C C . PHE A 1 72 ? -7.559 -3.742 -6.051 1.00 93.38 72 PHE A C 1
ATOM 508 O O . PHE A 1 72 ? -7.718 -4.319 -4.981 1.00 93.38 72 PHE A O 1
ATOM 515 N N . ALA A 1 73 ? -7.085 -2.502 -6.151 1.00 93.00 73 ALA A N 1
ATOM 516 C CA . ALA A 1 73 ? -6.715 -1.653 -5.022 1.00 93.00 73 ALA A CA 1
ATOM 517 C C . ALA A 1 73 ? -7.951 -0.932 -4.437 1.00 93.00 73 ALA A C 1
ATOM 519 O O . ALA A 1 73 ? -8.494 -0.040 -5.095 1.00 93.00 73 ALA A O 1
ATOM 520 N N . PRO A 1 74 ? -8.434 -1.285 -3.229 1.00 94.25 74 PRO A N 1
ATOM 521 C CA . PRO A 1 74 ? -9.488 -0.529 -2.557 1.00 94.25 74 PRO A CA 1
ATOM 522 C C . PRO A 1 74 ? -8.948 0.824 -2.074 1.00 94.25 74 PRO A C 1
ATOM 524 O O . PRO A 1 74 ? -7.803 0.903 -1.638 1.00 94.25 74 PRO A O 1
ATOM 527 N N . THR A 1 75 ? -9.780 1.868 -2.115 1.00 94.62 75 THR A N 1
ATOM 528 C CA . THR A 1 75 ? -9.443 3.187 -1.549 1.00 94.62 75 THR A CA 1
ATOM 529 C C . THR A 1 75 ? -9.464 3.165 -0.024 1.00 94.62 75 THR A C 1
ATOM 531 O O . THR A 1 75 ? -10.077 2.277 0.584 1.00 94.62 75 THR A O 1
ATOM 534 N N . ASP A 1 76 ? -8.880 4.182 0.609 1.00 94.69 76 ASP A N 1
ATOM 535 C CA . ASP A 1 76 ? -8.871 4.279 2.074 1.00 94.69 76 ASP A CA 1
ATOM 536 C C . ASP A 1 76 ? -10.304 4.380 2.630 1.00 94.69 76 ASP A C 1
ATOM 538 O O . ASP A 1 76 ? -10.673 3.652 3.554 1.00 94.69 76 ASP A O 1
ATOM 542 N N . ALA A 1 77 ? -11.187 5.125 1.956 1.00 94.75 77 ALA A N 1
ATOM 543 C CA . ALA A 1 77 ? -12.614 5.173 2.286 1.00 94.75 77 ALA A CA 1
ATOM 544 C C . ALA A 1 77 ? -13.314 3.796 2.212 1.00 94.75 77 ALA A C 1
ATOM 546 O O . ALA A 1 77 ? -14.276 3.532 2.940 1.00 94.75 77 ALA A O 1
ATOM 547 N N . ALA A 1 78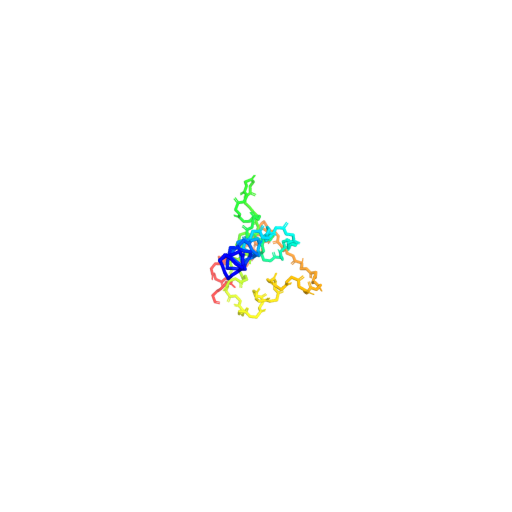 ? -12.874 2.890 1.330 1.00 95.00 78 ALA A N 1
ATOM 548 C CA . ALA A 1 78 ? -13.423 1.536 1.270 1.00 95.00 78 ALA A CA 1
ATOM 549 C C . ALA A 1 78 ? -13.011 0.709 2.498 1.00 95.00 78 ALA A C 1
ATOM 551 O O . ALA A 1 78 ? -13.858 0.010 3.067 1.00 95.00 78 ALA A O 1
ATOM 552 N N . PHE A 1 79 ? -11.754 0.832 2.936 1.00 94.25 79 PHE A N 1
ATOM 553 C CA . PHE A 1 79 ? -11.269 0.216 4.170 1.00 94.25 79 PHE A CA 1
ATOM 554 C C . PHE A 1 79 ? -11.979 0.785 5.400 1.00 94.25 79 PHE A C 1
ATOM 556 O O . PHE A 1 79 ? -12.505 0.016 6.201 1.00 94.25 79 PHE A O 1
ATOM 563 N N . GLU A 1 80 ? -12.109 2.105 5.523 1.00 93.62 80 GLU A N 1
ATOM 564 C CA . GLU A 1 80 ? -12.813 2.746 6.644 1.00 93.62 80 GLU A CA 1
ATOM 565 C C . GLU A 1 80 ? -14.262 2.265 6.783 1.00 93.62 80 GLU A C 1
ATOM 567 O O . GLU A 1 80 ? -14.743 1.991 7.888 1.00 93.62 80 GLU A O 1
ATOM 572 N N . ARG A 1 81 ? -14.966 2.088 5.657 1.00 95.50 81 ARG A N 1
ATOM 573 C CA . ARG A 1 81 ? -16.323 1.521 5.647 1.00 95.50 81 ARG A CA 1
ATOM 574 C C . ARG A 1 81 ? -16.360 0.079 6.139 1.00 95.50 81 ARG A C 1
ATOM 576 O O . ARG A 1 81 ? -17.362 -0.315 6.736 1.00 95.50 81 ARG A O 1
ATOM 583 N N . LEU A 1 82 ? -15.336 -0.722 5.853 1.00 92.56 82 LEU A N 1
ATOM 584 C CA . LEU A 1 82 ? -15.234 -2.094 6.346 1.00 92.56 82 LEU A CA 1
ATOM 585 C C . LEU A 1 82 ? -14.940 -2.109 7.850 1.00 92.56 82 LEU A C 1
ATOM 587 O O . LEU A 1 82 ? -15.669 -2.751 8.604 1.00 92.56 82 LEU A O 1
ATOM 591 N N . LEU A 1 83 ? -13.934 -1.350 8.280 1.00 92.94 83 LEU A N 1
ATOM 592 C CA . LEU A 1 83 ? -13.528 -1.212 9.679 1.00 92.94 83 LEU A CA 1
ATOM 593 C C . LEU A 1 83 ? -14.694 -0.744 10.555 1.00 92.94 83 LEU A C 1
ATOM 595 O O . LEU A 1 83 ? -14.986 -1.349 11.583 1.00 92.94 83 LEU A O 1
ATOM 599 N N . SER A 1 84 ? -15.459 0.241 10.076 1.00 93.69 84 SER A N 1
ATOM 600 C CA . SER A 1 84 ? -16.660 0.737 10.757 1.00 93.69 84 SER A CA 1
ATOM 601 C C . SER A 1 84 ? -17.742 -0.333 10.930 1.00 93.69 84 SER A C 1
ATOM 603 O O . SER A 1 84 ? -18.440 -0.344 11.940 1.00 93.69 84 SER A O 1
ATOM 605 N N . ARG A 1 85 ? -17.907 -1.244 9.959 1.00 94.94 85 ARG A N 1
ATOM 606 C CA . ARG A 1 85 ? -18.877 -2.351 10.069 1.00 94.94 85 ARG A CA 1
ATOM 607 C C . ARG A 1 85 ? -18.419 -3.430 11.038 1.00 94.94 85 ARG A C 1
ATOM 609 O O . 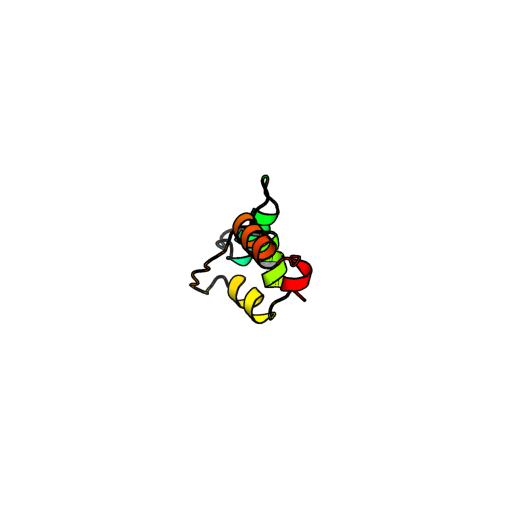ARG A 1 85 ? -19.259 -4.053 11.678 1.00 94.94 85 ARG A O 1
ATOM 616 N N . LEU A 1 86 ? -17.117 -3.684 11.084 1.00 92.88 86 LEU A N 1
ATOM 617 C CA . LEU A 1 86 ? -16.521 -4.703 11.942 1.00 92.88 86 LEU A CA 1
ATOM 618 C C . LEU A 1 86 ? -16.292 -4.198 13.374 1.00 92.88 86 LEU A C 1
ATOM 620 O O . LEU A 1 86 ? -16.170 -5.012 14.282 1.00 92.88 86 LEU A O 1
ATOM 624 N N . GLY A 1 87 ? -16.270 -2.879 13.583 1.00 93.12 87 GLY A N 1
ATOM 625 C CA . GLY A 1 87 ? -15.985 -2.273 14.882 1.00 93.12 87 GLY A CA 1
ATOM 626 C C . GLY A 1 87 ? -14.529 -2.449 15.319 1.00 93.12 87 GLY A C 1
ATOM 627 O O . GLY A 1 87 ? -14.268 -2.505 16.517 1.00 93.12 87 GLY A O 1
ATOM 628 N N . ILE A 1 88 ? -13.602 -2.563 14.362 1.00 93.25 88 ILE A N 1
ATOM 629 C CA . ILE A 1 88 ? -12.164 -2.771 14.595 1.00 93.25 88 ILE A CA 1
ATOM 630 C C . ILE A 1 88 ? -11.347 -1.644 13.953 1.00 93.25 88 ILE A C 1
ATOM 632 O O . ILE A 1 88 ? -11.839 -0.942 13.068 1.00 93.25 88 ILE A O 1
ATOM 636 N N . SER A 1 89 ? -10.100 -1.467 14.383 1.00 87.81 89 SER A N 1
ATOM 637 C CA . SER A 1 89 ? -9.160 -0.501 13.802 1.00 87.81 89 SER A CA 1
ATOM 638 C C . SER A 1 89 ? -8.342 -1.101 12.650 1.00 87.81 89 SER A C 1
ATOM 640 O O . SER A 1 89 ? -8.283 -2.317 12.478 1.00 87.81 89 SER A O 1
ATOM 642 N N . ALA A 1 90 ? -7.672 -0.253 11.860 1.00 83.56 90 ALA A N 1
ATOM 643 C CA . ALA A 1 90 ? -6.774 -0.717 10.797 1.00 83.56 90 ALA A CA 1
ATOM 644 C C . ALA A 1 90 ? -5.614 -1.560 11.355 1.00 83.56 90 ALA A C 1
ATOM 646 O O . ALA A 1 90 ? -5.242 -2.559 10.754 1.00 83.56 90 ALA A O 1
ATOM 647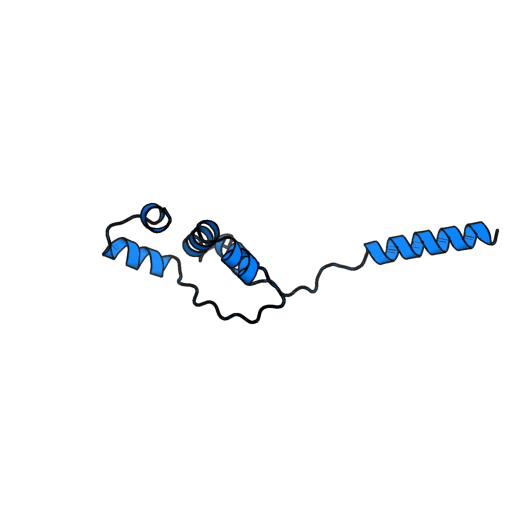 N N . SER A 1 91 ? -5.087 -1.209 12.530 1.00 83.62 91 SER A N 1
ATOM 648 C CA . SER A 1 91 ? -4.061 -2.009 13.206 1.00 83.62 91 SER A CA 1
ATOM 649 C C . SER A 1 91 ? -4.551 -3.404 13.584 1.00 83.62 91 SER A C 1
ATOM 651 O O . SER A 1 91 ? -3.781 -4.345 13.454 1.00 83.62 91 SER A O 1
ATOM 653 N N . ASP A 1 92 ? -5.820 -3.552 13.981 1.00 86.81 92 ASP A N 1
ATOM 654 C CA . ASP A 1 92 ? -6.403 -4.866 14.301 1.00 86.81 92 ASP A CA 1
ATOM 655 C C . ASP A 1 92 ? -6.598 -5.735 13.048 1.00 86.81 92 ASP A C 1
ATOM 657 O O . ASP A 1 92 ? -6.694 -6.955 13.135 1.00 86.81 92 ASP A O 1
ATOM 661 N N . LEU A 1 93 ? -6.701 -5.107 11.874 1.00 82.88 93 LEU A N 1
ATOM 662 C CA . LEU A 1 93 ? -6.818 -5.796 10.589 1.00 82.88 93 LEU A CA 1
ATOM 663 C C . LEU A 1 93 ? -5.451 -6.235 10.035 1.00 82.88 93 LEU A C 1
ATOM 665 O O . LEU A 1 93 ? -5.395 -7.169 9.239 1.00 82.88 93 LEU A O 1
ATOM 669 N N . LEU A 1 94 ? -4.373 -5.552 10.429 1.00 84.69 94 LEU A N 1
ATOM 670 C CA . LEU A 1 94 ? -3.018 -5.722 9.890 1.00 84.69 94 LEU A CA 1
ATOM 671 C C . LEU A 1 94 ? -2.059 -6.476 10.826 1.00 84.69 94 LEU A C 1
ATOM 673 O O . LEU A 1 94 ? -0.894 -6.661 10.475 1.00 84.69 94 LEU A O 1
ATOM 677 N N . SER A 1 95 ? -2.534 -6.859 12.010 1.00 76.62 95 SER A N 1
ATOM 678 C CA . SER A 1 95 ? -1.789 -7.590 13.041 1.00 76.62 95 SER A CA 1
ATOM 679 C C . SER A 1 95 ? -1.750 -9.097 12.828 1.00 76.62 95 SER A C 1
ATOM 681 O O . SER A 1 95 ? -2.806 -9.651 12.446 1.00 76.62 95 SER A O 1
#

Sequence (95 aa):
MRKFVLLVIALVAILIVAAVPASAQEPTIADIVVQAASDDPAEFTILLAAVQAADPSILAALSDPSASLTVFAPTDAAFERLLSRLGISASDLLS